Protein AF-A0A562MYJ6-F1 (afdb_monomer_lite)

Structure (mmCIF, N/CA/C/O backbone):
data_AF-A0A562MYJ6-F1
#
_entry.id   AF-A0A562MYJ6-F1
#
loop_
_atom_site.group_PDB
_atom_site.id
_atom_site.type_symbol
_atom_site.label_atom_id
_atom_site.label_alt_id
_atom_site.label_comp_id
_atom_site.label_asym_id
_atom_site.label_entity_id
_atom_site.label_seq_id
_atom_site.pdbx_PDB_ins_code
_atom_site.Cartn_x
_atom_site.Cartn_y
_atom_site.Cartn_z
_atom_site.occupancy
_atom_site.B_iso_or_equiv
_atom_site.auth_seq_id
_atom_site.auth_comp_id
_atom_site.auth_asym_id
_atom_site.auth_atom_id
_atom_site.pdbx_PDB_model_num
ATOM 1 N N . MET A 1 1 ? 2.271 36.063 12.927 1.00 36.62 1 MET A N 1
ATOM 2 C CA . MET A 1 1 ? 1.738 34.799 13.476 1.00 36.62 1 MET A CA 1
ATOM 3 C C . MET A 1 1 ? 0.434 34.510 12.759 1.00 36.62 1 MET A C 1
ATOM 5 O O . MET A 1 1 ? -0.581 35.083 13.118 1.00 36.62 1 MET A O 1
ATOM 9 N N . HIS A 1 2 ? 0.480 33.736 11.676 1.00 41.91 2 HIS A N 1
ATOM 10 C CA . HIS A 1 2 ? -0.734 33.293 10.995 1.00 41.91 2 HIS A CA 1
ATOM 11 C C . HIS A 1 2 ? -1.043 31.889 11.505 1.00 41.91 2 HIS A C 1
ATOM 13 O O . HIS A 1 2 ? -0.419 30.916 11.090 1.00 41.91 2 HIS A O 1
ATOM 19 N N . LEU A 1 3 ? -1.948 31.830 12.478 1.00 43.00 3 LEU A N 1
ATOM 20 C CA . LEU A 1 3 ? -2.601 30.603 12.906 1.00 43.00 3 LEU A CA 1
ATOM 21 C C . LEU A 1 3 ? -3.521 30.179 11.753 1.00 43.00 3 LEU A C 1
ATOM 23 O O . LEU A 1 3 ? -4.530 30.833 11.505 1.00 43.00 3 LEU A O 1
ATOM 27 N N . TRP A 1 4 ? -3.157 29.133 11.019 1.00 32.69 4 TRP A N 1
ATOM 28 C CA . TRP A 1 4 ? -4.098 28.436 10.146 1.00 32.69 4 TRP A CA 1
ATOM 29 C C . TRP A 1 4 ? -4.594 27.219 10.913 1.00 32.69 4 TRP A C 1
ATOM 31 O O . TRP A 1 4 ? -3.950 26.175 10.942 1.00 32.69 4 TRP A O 1
ATOM 41 N N . ILE A 1 5 ? -5.719 27.403 11.601 1.00 51.78 5 ILE A N 1
ATOM 42 C CA . ILE A 1 5 ? -6.539 26.296 12.079 1.00 51.78 5 ILE A CA 1
ATOM 43 C C . ILE A 1 5 ? -7.306 25.804 10.853 1.00 51.78 5 ILE A C 1
ATOM 45 O O . ILE A 1 5 ? -8.227 26.473 10.388 1.00 51.78 5 ILE A O 1
ATOM 49 N N . CYS A 1 6 ? -6.897 24.669 10.294 1.00 39.31 6 CYS A N 1
ATOM 50 C CA . CYS A 1 6 ? -7.710 23.958 9.318 1.00 39.31 6 CYS A CA 1
ATOM 51 C C . CYS A 1 6 ? -8.688 23.069 10.085 1.00 39.31 6 CYS A C 1
ATOM 53 O O . CYS A 1 6 ? -8.397 21.915 10.376 1.00 39.31 6 CYS A O 1
ATOM 55 N N . THR A 1 7 ? -9.842 23.633 10.434 1.00 57.84 7 THR A N 1
ATOM 56 C CA . THR A 1 7 ? -11.032 22.849 10.764 1.00 57.84 7 THR A CA 1
ATOM 57 C C . THR A 1 7 ? -11.623 22.349 9.447 1.00 57.84 7 THR A C 1
ATOM 59 O O . THR A 1 7 ? -12.024 23.162 8.614 1.00 57.84 7 THR A O 1
ATOM 62 N N . GLY A 1 8 ? -11.660 21.036 9.238 1.00 43.03 8 GLY A N 1
ATOM 63 C CA . GLY A 1 8 ? -12.262 20.410 8.062 1.00 43.03 8 GLY A CA 1
ATOM 64 C C . GLY A 1 8 ? -12.942 19.111 8.459 1.00 43.03 8 GLY A C 1
ATOM 65 O O . GLY A 1 8 ? -12.279 18.111 8.672 1.00 43.03 8 GLY A O 1
ATOM 66 N N . HIS A 1 9 ? -14.257 19.195 8.622 1.00 38.97 9 HIS A N 1
ATOM 67 C CA . HIS A 1 9 ? -15.178 18.131 9.000 1.00 38.97 9 HIS A CA 1
ATOM 68 C C . HIS A 1 9 ? -15.376 17.114 7.859 1.00 38.97 9 HIS A C 1
ATOM 70 O O . HIS A 1 9 ? -15.176 17.447 6.693 1.00 38.97 9 HIS A O 1
ATOM 76 N N . SER A 1 10 ? -15.780 15.910 8.268 1.00 59.06 10 SER A N 1
ATOM 77 C CA . SER A 1 10 ? -16.037 14.671 7.522 1.00 59.06 10 SER A CA 1
ATOM 78 C C . SER A 1 10 ? -16.933 14.763 6.278 1.00 59.06 10 SER A C 1
ATOM 80 O O . SER A 1 10 ? -17.692 15.715 6.110 1.00 59.06 10 SER A O 1
ATOM 82 N N . GLU A 1 11 ? -16.872 13.663 5.507 1.00 52.97 11 GLU A N 1
ATOM 83 C CA . GLU A 1 11 ? -17.720 13.257 4.369 1.00 52.97 11 GLU A CA 1
ATOM 84 C C . GLU A 1 11 ? -17.392 14.040 3.083 1.00 52.97 11 GLU A C 1
ATOM 86 O O . GLU A 1 11 ? -17.541 15.249 3.011 1.00 52.97 11 GLU A O 1
ATOM 91 N N . GLU A 1 12 ? -16.830 13.461 2.016 1.00 40.19 12 GLU A N 1
ATOM 92 C CA . GLU A 1 12 ? -17.223 12.271 1.257 1.00 40.19 12 GLU A CA 1
ATOM 93 C C . GLU A 1 12 ? -15.948 11.664 0.610 1.00 40.19 12 GLU A C 1
ATOM 95 O O . GLU A 1 12 ? -15.282 12.345 -0.175 1.00 40.19 12 GLU A O 1
ATOM 100 N N . VAL A 1 13 ? -15.576 10.404 0.901 1.00 49.41 13 VAL A N 1
ATOM 101 C CA . VAL A 1 13 ? -14.359 9.752 0.348 1.00 49.41 13 VAL A CA 1
ATOM 102 C C . VAL A 1 13 ? -14.589 9.359 -1.118 1.00 49.41 13 VAL A C 1
ATOM 104 O O . VAL A 1 13 ? -14.776 8.202 -1.489 1.00 49.41 13 VAL A O 1
ATOM 107 N N . GLY A 1 14 ? -14.654 10.366 -1.981 1.00 43.88 14 GLY A N 1
ATOM 108 C CA . GLY A 1 14 ? -14.766 10.220 -3.422 1.00 43.88 14 GLY A CA 1
ATOM 109 C C . GLY A 1 14 ? -13.388 10.284 -4.065 1.00 43.88 14 GLY A C 1
ATOM 110 O O . GLY A 1 14 ? -12.648 11.227 -3.809 1.00 43.88 14 GLY A O 1
ATOM 111 N N . ASP A 1 15 ? -13.096 9.308 -4.933 1.00 50.69 15 ASP A N 1
ATOM 112 C CA . ASP A 1 15 ? -12.079 9.172 -6.010 1.00 50.69 15 ASP A CA 1
ATOM 113 C C . ASP A 1 15 ? -11.126 10.360 -6.334 1.00 50.69 15 ASP A C 1
ATOM 115 O O . ASP A 1 15 ? -9.982 10.163 -6.746 1.00 50.69 15 ASP A O 1
ATOM 119 N N . LYS A 1 16 ? -11.572 11.601 -6.131 1.00 47.69 16 LYS A N 1
ATOM 120 C CA . LYS A 1 16 ? -10.838 12.859 -6.287 1.00 47.69 16 LYS A CA 1
ATOM 121 C C . LYS A 1 16 ? -9.634 13.003 -5.350 1.00 47.69 16 LYS A C 1
ATOM 123 O O . LYS A 1 16 ? -8.629 13.553 -5.799 1.00 47.69 16 LYS A O 1
ATOM 128 N N . ASP A 1 17 ? -9.696 12.511 -4.112 1.00 54.03 17 ASP A N 1
ATOM 129 C CA . ASP A 1 17 ? -8.593 12.702 -3.153 1.00 54.03 17 ASP A CA 1
ATOM 130 C C . ASP A 1 17 ? -7.374 11.824 -3.484 1.00 54.03 17 ASP A C 1
ATOM 132 O O . ASP A 1 17 ? -6.219 12.253 -3.417 1.00 54.03 17 ASP A O 1
ATOM 136 N N . LEU A 1 18 ? -7.629 10.641 -4.054 1.00 54.50 18 LEU A N 1
ATOM 137 C CA . LEU A 1 18 ? -6.587 9.715 -4.494 1.00 54.50 18 LEU A CA 1
ATOM 138 C C . LEU A 1 18 ? -5.618 10.380 -5.495 1.00 54.50 18 LEU A C 1
ATOM 140 O O . LEU A 1 18 ? -4.405 10.192 -5.401 1.00 54.50 18 LEU A O 1
ATOM 144 N N . LYS A 1 19 ? -6.128 11.229 -6.409 1.00 53.31 19 LYS A N 1
ATOM 145 C CA . LYS A 1 19 ? -5.313 12.011 -7.369 1.00 53.31 19 LYS A CA 1
ATOM 146 C C . LYS A 1 19 ? -4.329 12.969 -6.703 1.00 53.31 19 LYS A C 1
ATOM 148 O O . LYS A 1 19 ? -3.282 13.229 -7.291 1.00 53.31 19 LYS A O 1
ATOM 153 N N . ARG A 1 20 ? -4.636 13.479 -5.510 1.00 54.81 20 ARG A N 1
ATOM 154 C CA . ARG A 1 20 ? -3.765 14.404 -4.777 1.00 54.81 20 ARG A CA 1
ATOM 155 C C . ARG A 1 20 ? -2.613 13.661 -4.094 1.00 54.81 20 ARG A C 1
ATOM 157 O O . ARG A 1 20 ? -1.480 14.134 -4.143 1.00 54.81 20 ARG A O 1
ATOM 164 N N . TYR A 1 21 ? -2.876 12.463 -3.569 1.00 56.94 21 TYR A N 1
ATOM 165 C CA . TYR A 1 21 ? -1.861 11.597 -2.955 1.00 56.94 21 TYR A CA 1
ATOM 166 C C . TYR A 1 21 ? -0.907 10.937 -3.964 1.00 56.94 21 TYR A C 1
ATOM 168 O O . TYR A 1 21 ? 0.255 10.700 -3.638 1.00 56.94 21 TYR A O 1
ATOM 176 N N . PHE A 1 22 ? -1.341 10.694 -5.207 1.00 59.81 22 PHE A N 1
ATOM 177 C CA . PHE A 1 22 ? -0.503 10.066 -6.244 1.00 59.81 22 PHE A CA 1
ATOM 178 C C . PHE A 1 22 ? 0.761 10.851 -6.633 1.00 59.81 22 PHE A C 1
ATOM 180 O O . PHE A 1 22 ? 1.640 10.274 -7.269 1.00 59.81 22 PHE A O 1
ATOM 187 N N . CYS A 1 23 ? 0.852 12.146 -6.315 1.00 54.00 23 CYS A N 1
ATOM 188 C CA . CYS A 1 23 ? 1.920 13.012 -6.823 1.00 54.00 23 CYS A CA 1
ATOM 189 C C . CYS A 1 23 ? 3.117 13.175 -5.865 1.00 54.00 23 CYS A C 1
ATOM 191 O O . CYS A 1 23 ? 4.164 13.643 -6.305 1.00 54.00 23 CYS A O 1
ATOM 193 N N . GLY A 1 24 ? 2.978 12.842 -4.577 1.00 65.50 24 GLY A N 1
ATOM 194 C CA . GLY A 1 24 ? 3.958 13.260 -3.563 1.00 65.50 24 GLY A CA 1
ATOM 195 C C . GLY A 1 24 ? 4.741 12.154 -2.863 1.00 65.50 24 GLY A C 1
ATOM 196 O O . GLY A 1 24 ? 5.853 12.421 -2.434 1.00 65.50 24 GLY A O 1
ATOM 197 N N . MET A 1 25 ? 4.177 10.951 -2.729 1.00 80.56 25 MET A N 1
ATOM 198 C CA . MET A 1 25 ? 4.713 9.928 -1.824 1.00 80.56 25 MET A CA 1
ATOM 199 C C . MET A 1 25 ? 5.362 8.770 -2.582 1.00 80.56 25 MET A C 1
ATOM 201 O O . MET A 1 25 ? 4.758 8.215 -3.504 1.00 80.56 25 MET A O 1
ATOM 205 N N . THR A 1 26 ? 6.568 8.376 -2.175 1.00 88.19 26 THR A N 1
ATOM 206 C CA . THR A 1 26 ? 7.263 7.196 -2.711 1.00 88.19 26 THR A CA 1
ATOM 207 C C . THR A 1 26 ? 6.893 5.916 -1.947 1.00 88.19 26 THR A C 1
ATOM 209 O O . THR A 1 26 ? 6.407 5.979 -0.811 1.00 88.19 26 THR A O 1
ATOM 212 N N . PRO A 1 27 ? 7.104 4.720 -2.534 1.00 88.69 27 PRO A N 1
ATOM 213 C CA . PRO A 1 27 ? 6.920 3.458 -1.820 1.00 88.69 27 PRO A CA 1
ATOM 214 C C . PRO A 1 27 ? 7.734 3.349 -0.535 1.00 88.69 27 PRO A C 1
ATOM 216 O O . PRO A 1 27 ? 7.232 2.825 0.457 1.00 88.69 27 PRO A O 1
ATOM 219 N N . GLU A 1 28 ? 8.961 3.863 -0.540 1.00 89.31 28 GLU A N 1
ATOM 220 C CA . GLU A 1 28 ? 9.856 3.842 0.611 1.00 89.31 28 GLU A CA 1
ATOM 221 C C . GLU A 1 28 ? 9.313 4.710 1.751 1.00 89.31 28 GLU A C 1
ATOM 223 O O . GLU A 1 28 ? 9.237 4.250 2.890 1.00 89.31 28 GLU A O 1
ATOM 228 N N . GLU A 1 29 ? 8.862 5.930 1.448 1.00 89.50 29 GLU A N 1
ATOM 229 C CA . GLU A 1 29 ? 8.255 6.832 2.435 1.00 89.50 29 GLU A CA 1
ATOM 230 C C . GLU A 1 29 ? 6.998 6.217 3.054 1.00 89.50 29 GLU A C 1
ATOM 232 O O . GLU A 1 29 ? 6.809 6.255 4.271 1.00 89.50 29 GLU A O 1
ATOM 237 N N . LEU A 1 30 ? 6.156 5.592 2.225 1.00 89.56 30 LEU A N 1
ATOM 238 C CA . LEU A 1 30 ? 4.946 4.924 2.692 1.00 89.56 30 LEU A CA 1
ATOM 239 C C . LEU A 1 30 ? 5.270 3.714 3.582 1.00 89.56 30 LEU A C 1
ATOM 241 O O . LEU A 1 30 ? 4.588 3.466 4.577 1.00 89.56 30 LEU A O 1
ATOM 245 N N . GLN A 1 31 ? 6.323 2.966 3.255 1.00 90.56 31 GLN A N 1
ATOM 246 C CA . GLN A 1 31 ? 6.782 1.854 4.080 1.00 90.56 31 GLN A CA 1
ATOM 247 C C . GLN A 1 31 ? 7.291 2.338 5.441 1.00 90.56 31 GLN A C 1
ATOM 249 O O . GLN A 1 31 ? 6.922 1.758 6.463 1.00 90.56 31 GLN A O 1
ATOM 254 N N . GLN A 1 32 ? 8.085 3.412 5.474 1.00 90.56 32 GLN A N 1
ATOM 255 C CA . GLN A 1 32 ? 8.549 4.008 6.728 1.00 90.56 32 GLN A CA 1
ATOM 256 C C . GLN A 1 32 ? 7.387 4.541 7.571 1.00 90.56 32 GLN A C 1
ATOM 258 O O . GLN A 1 32 ? 7.380 4.343 8.784 1.00 90.56 32 GLN A O 1
ATOM 263 N N . TYR A 1 33 ? 6.381 5.153 6.939 1.00 89.88 33 TYR A N 1
ATOM 264 C CA . TYR A 1 33 ? 5.163 5.587 7.621 1.00 89.88 33 TYR A CA 1
ATOM 265 C C . TYR A 1 33 ? 4.495 4.418 8.359 1.00 89.88 33 TYR A C 1
ATOM 267 O O . TYR A 1 33 ? 4.283 4.497 9.569 1.00 89.88 33 TYR A O 1
ATOM 275 N N . PHE A 1 34 ? 4.256 3.298 7.670 1.00 90.25 34 PHE A N 1
ATOM 276 C CA . PHE A 1 34 ? 3.651 2.112 8.281 1.00 90.25 34 PHE A CA 1
ATOM 277 C C . PHE A 1 34 ? 4.520 1.467 9.365 1.00 90.25 34 PHE A C 1
ATOM 279 O O . PHE A 1 34 ? 3.982 0.923 10.320 1.00 90.25 34 PHE A O 1
ATOM 286 N N . GLN A 1 35 ? 5.848 1.544 9.255 1.00 89.12 35 GLN A N 1
ATOM 287 C CA . GLN A 1 35 ? 6.763 1.065 10.299 1.00 89.12 35 GLN A CA 1
ATOM 288 C C . GLN A 1 35 ? 6.793 1.971 11.534 1.00 89.12 35 GLN A C 1
ATOM 290 O O . GLN A 1 35 ? 7.113 1.506 12.623 1.00 89.12 35 GLN A O 1
ATOM 295 N N . SER A 1 36 ? 6.498 3.262 11.367 1.00 89.25 36 SER A N 1
ATOM 296 C CA . SER A 1 36 ? 6.473 4.232 12.468 1.00 89.25 36 SER A CA 1
ATOM 297 C C . SER A 1 36 ? 5.156 4.244 13.249 1.00 89.25 36 SER A C 1
ATOM 299 O O . SER A 1 36 ? 5.080 4.865 14.308 1.00 89.25 36 SER A O 1
ATOM 301 N N . LYS A 1 37 ? 4.120 3.584 12.722 1.00 86.38 37 LYS A N 1
ATOM 302 C CA . LYS A 1 37 ? 2.768 3.536 13.281 1.00 86.38 37 LYS A CA 1
ATOM 303 C C . LYS A 1 37 ? 2.501 2.194 13.957 1.00 86.38 37 LYS A C 1
ATOM 305 O O . LYS A 1 37 ? 2.992 1.159 13.512 1.00 86.38 37 LYS A O 1
ATOM 310 N N . ASP A 1 38 ? 1.675 2.218 15.000 1.00 85.69 38 ASP A N 1
ATOM 311 C CA . ASP A 1 38 ? 1.115 0.996 15.574 1.00 85.69 38 ASP A CA 1
ATOM 312 C C . ASP A 1 38 ? -0.077 0.568 14.712 1.00 85.69 38 ASP A C 1
ATOM 314 O O . ASP A 1 38 ? -1.081 1.274 14.606 1.00 85.69 38 ASP A O 1
ATOM 318 N N . LEU A 1 39 ? 0.091 -0.533 13.984 1.00 87.56 39 LEU A N 1
ATOM 319 C CA . LEU A 1 39 ? -0.886 -0.989 13.004 1.00 87.56 39 LEU A CA 1
ATOM 320 C C . LEU A 1 39 ? -1.836 -2.004 13.645 1.00 87.56 39 LEU A C 1
ATOM 322 O O . LEU A 1 39 ? -1.361 -2.964 14.256 1.00 87.56 39 LEU A O 1
ATOM 326 N N . PRO A 1 40 ? -3.160 -1.868 13.452 1.00 87.81 40 PRO A N 1
ATOM 327 C CA . PRO A 1 40 ? -4.110 -2.824 13.996 1.00 87.81 40 PRO A CA 1
ATOM 328 C C . PRO A 1 40 ? -3.965 -4.189 13.311 1.00 87.81 40 PRO A C 1
ATOM 330 O O . PRO A 1 40 ? -3.515 -4.284 12.168 1.00 87.81 40 PRO A O 1
ATOM 333 N N . GLU A 1 41 ? -4.410 -5.252 13.984 1.00 85.94 41 GLU A N 1
ATOM 334 C CA . GLU A 1 41 ? -4.466 -6.594 13.386 1.00 85.94 41 GLU A CA 1
ATOM 335 C C . GLU A 1 41 ? -5.379 -6.603 12.152 1.00 85.94 41 GLU A C 1
ATOM 337 O O . GLU A 1 41 ? -5.015 -7.149 11.110 1.00 85.94 41 GLU A O 1
ATOM 342 N N . SER A 1 42 ? -6.514 -5.896 12.239 1.00 86.62 42 SER A N 1
ATOM 343 C CA . SER A 1 42 ? -7.451 -5.712 11.136 1.00 86.62 42 SER A CA 1
ATOM 344 C C . SER A 1 42 ? -7.904 -4.259 10.960 1.00 86.62 42 SER A C 1
ATOM 346 O O . SER A 1 42 ? -8.106 -3.521 11.926 1.00 86.62 42 SER A O 1
ATOM 348 N N . LEU A 1 43 ? -8.094 -3.843 9.707 1.00 86.62 43 LEU A N 1
ATOM 349 C CA 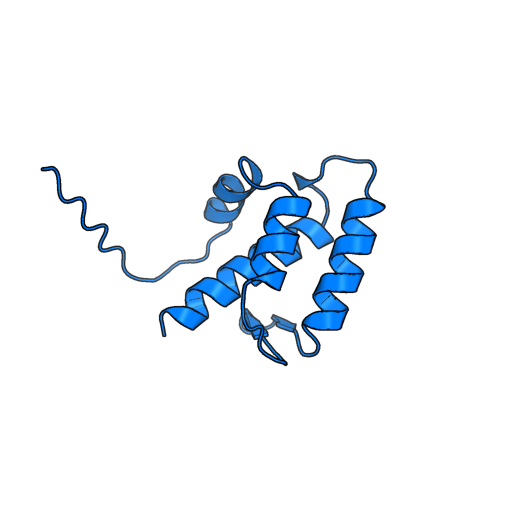. LEU A 1 43 ? -8.586 -2.520 9.329 1.00 86.62 43 LEU A CA 1
ATOM 350 C C . LEU A 1 43 ? -9.691 -2.646 8.282 1.00 86.62 43 LEU A C 1
ATOM 352 O O . LEU A 1 43 ? -9.510 -3.270 7.238 1.00 86.62 43 LEU A O 1
ATOM 356 N N . GLU A 1 44 ? -10.829 -2.017 8.548 1.00 86.06 44 GLU A N 1
ATOM 357 C CA . GLU A 1 44 ? -11.865 -1.809 7.542 1.00 86.06 44 GLU A CA 1
ATOM 358 C C . GLU A 1 44 ? -11.502 -0.566 6.729 1.00 86.06 44 GLU A C 1
ATOM 360 O O . GLU A 1 44 ? -11.322 0.507 7.299 1.00 86.06 44 GLU A O 1
ATOM 365 N N . ILE A 1 45 ? -11.334 -0.734 5.417 1.00 81.50 45 ILE A N 1
ATOM 366 C CA . ILE A 1 45 ? -11.032 0.362 4.488 1.00 81.50 45 ILE A CA 1
ATOM 367 C C . ILE A 1 45 ? -12.340 0.991 3.992 1.00 81.50 45 ILE A C 1
ATOM 369 O O . ILE A 1 45 ? -12.427 2.203 3.843 1.00 81.50 45 ILE A O 1
ATOM 373 N N . GLN A 1 46 ? -13.342 0.157 3.697 1.00 77.44 46 GLN A N 1
ATOM 374 C CA . GLN A 1 46 ? -14.699 0.527 3.272 1.00 77.44 46 GLN A CA 1
ATOM 375 C C . GLN A 1 46 ? -15.675 -0.560 3.763 1.00 77.44 46 GLN A C 1
ATOM 377 O O . GLN A 1 46 ? -15.224 -1.666 4.053 1.00 77.44 46 GLN A O 1
ATOM 382 N N . GLN A 1 47 ? -16.988 -0.296 3.769 1.00 74.12 47 GLN A N 1
ATOM 383 C CA . GLN A 1 47 ? -18.019 -1.246 4.242 1.00 74.12 47 GLN A CA 1
ATOM 384 C C . GLN A 1 47 ? -17.894 -2.671 3.665 1.00 74.12 47 GLN A C 1
ATOM 386 O O . GLN A 1 47 ? -18.135 -3.641 4.373 1.00 74.12 47 GLN A O 1
ATOM 391 N N . ASP A 1 48 ? -17.475 -2.812 2.404 1.00 75.94 48 ASP A N 1
ATOM 392 C CA . ASP A 1 48 ? -17.292 -4.116 1.744 1.00 75.94 48 ASP A CA 1
ATOM 393 C C . ASP A 1 48 ? -15.825 -4.591 1.694 1.00 75.94 48 ASP A C 1
ATOM 395 O O . ASP A 1 48 ? -15.504 -5.598 1.058 1.00 75.94 48 ASP A O 1
ATOM 399 N N . MET A 1 49 ? -14.891 -3.854 2.304 1.00 78.44 49 MET A N 1
ATOM 400 C CA . MET A 1 49 ? -13.454 -4.096 2.179 1.00 78.44 49 MET A CA 1
ATOM 401 C C . MET A 1 49 ? -12.740 -4.034 3.529 1.00 78.44 49 MET A C 1
ATOM 403 O O . MET A 1 49 ? -12.338 -2.966 3.992 1.00 78.44 49 MET A O 1
ATOM 407 N N . GLN A 1 50 ? -12.482 -5.213 4.096 1.00 85.62 50 GLN A N 1
ATOM 408 C CA . GLN A 1 50 ? -11.735 -5.392 5.339 1.00 85.62 50 GLN A CA 1
ATOM 409 C C . GLN A 1 50 ? -10.401 -6.110 5.099 1.00 85.62 50 GLN A C 1
ATOM 411 O O . GLN A 1 50 ? -10.317 -7.102 4.373 1.00 85.62 50 GLN A O 1
ATOM 416 N N . VAL A 1 51 ? -9.344 -5.605 5.729 1.00 88.25 51 VAL A N 1
ATOM 417 C CA . VAL A 1 51 ? -8.023 -6.230 5.804 1.00 88.25 51 VAL A CA 1
ATOM 418 C C . VAL A 1 51 ? -7.901 -6.883 7.173 1.00 88.25 51 VAL A C 1
ATOM 420 O O . VAL A 1 51 ? -7.933 -6.179 8.170 1.00 88.25 51 VAL A O 1
ATOM 423 N N . PHE A 1 52 ? -7.767 -8.209 7.232 1.00 85.44 52 PHE A N 1
ATOM 424 C CA . PHE A 1 52 ? -7.669 -8.964 8.495 1.00 85.44 52 PHE A CA 1
ATOM 425 C C . PHE A 1 52 ? -6.240 -9.257 8.955 1.00 85.44 52 PHE A C 1
ATOM 427 O O . PHE A 1 52 ? -6.036 -9.597 10.109 1.00 85.44 52 PHE A O 1
ATOM 434 N N . ASP A 1 53 ? -5.275 -9.195 8.040 1.00 88.44 53 ASP A N 1
ATOM 435 C CA . ASP A 1 53 ? -3.865 -9.459 8.320 1.00 88.44 53 ASP A CA 1
ATOM 436 C C . ASP A 1 53 ? -3.055 -8.330 7.692 1.00 88.44 53 ASP A C 1
ATOM 438 O O . ASP A 1 53 ? -2.615 -8.401 6.537 1.00 88.44 53 ASP A O 1
ATOM 442 N N . VAL A 1 54 ? -2.955 -7.228 8.437 1.00 90.69 54 VAL A N 1
ATOM 443 C CA . VAL A 1 54 ? -2.325 -5.995 7.957 1.00 90.69 54 VAL A CA 1
ATOM 444 C C . VAL A 1 54 ? -0.863 -6.230 7.594 1.00 90.69 54 VAL A C 1
ATOM 446 O O . VAL A 1 54 ? -0.423 -5.808 6.526 1.00 90.69 54 VAL A O 1
ATOM 449 N N . GLN A 1 55 ? -0.111 -6.961 8.417 1.00 90.25 55 GLN A N 1
ATOM 450 C CA . GLN A 1 55 ? 1.312 -7.213 8.171 1.00 90.25 55 GLN A CA 1
ATOM 451 C C . GLN A 1 55 ? 1.534 -7.993 6.871 1.00 90.25 55 GLN A C 1
ATOM 453 O O . GLN A 1 55 ? 2.370 -7.618 6.036 1.00 90.25 55 GLN A O 1
ATOM 458 N N . ARG A 1 56 ? 0.745 -9.049 6.642 1.00 90.69 56 ARG A N 1
ATOM 459 C CA . ARG A 1 56 ? 0.816 -9.826 5.402 1.00 90.69 56 ARG A CA 1
ATOM 460 C C . ARG A 1 56 ? 0.326 -9.033 4.198 1.00 90.69 56 ARG A C 1
ATOM 462 O O . ARG A 1 56 ? 0.916 -9.146 3.117 1.00 90.69 56 ARG A O 1
ATOM 4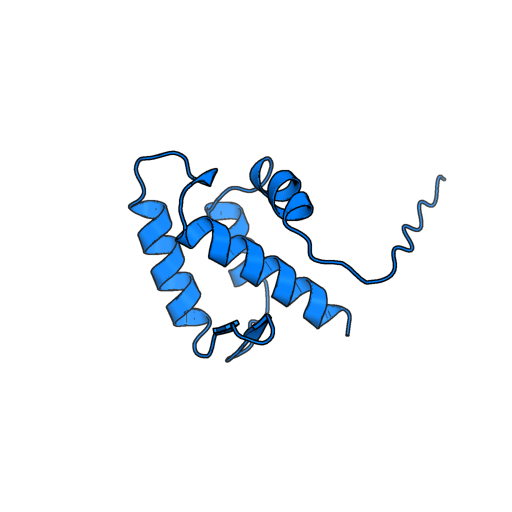69 N N . PHE A 1 57 ? -0.721 -8.230 4.371 1.00 91.88 57 PHE A N 1
ATOM 470 C CA . PHE A 1 57 ? -1.240 -7.341 3.336 1.00 91.88 57 PHE A CA 1
ATOM 471 C C . PHE A 1 57 ? -0.184 -6.326 2.887 1.00 91.88 57 PHE A C 1
ATOM 473 O O . PHE A 1 57 ? 0.069 -6.220 1.684 1.00 91.88 57 PHE A O 1
ATOM 480 N N . LEU A 1 58 ? 0.469 -5.636 3.828 1.00 92.06 58 LEU A N 1
ATOM 481 C CA . LEU A 1 58 ? 1.528 -4.671 3.538 1.00 92.06 58 LEU A CA 1
ATOM 482 C C . LEU A 1 58 ? 2.697 -5.356 2.827 1.00 92.06 58 LEU A C 1
ATOM 484 O O . LEU A 1 58 ? 3.067 -4.944 1.729 1.00 92.06 58 LEU A O 1
ATOM 488 N N . SER A 1 59 ? 3.205 -6.458 3.385 1.00 92.00 59 SER A N 1
ATOM 489 C CA . SER A 1 59 ? 4.329 -7.213 2.812 1.00 92.00 59 SER A CA 1
ATOM 490 C C . SER A 1 59 ? 4.054 -7.638 1.367 1.00 92.00 59 SER A C 1
ATOM 492 O O . SER A 1 59 ? 4.850 -7.380 0.466 1.00 92.00 59 SER A O 1
ATOM 494 N N . THR A 1 60 ? 2.885 -8.235 1.119 1.00 93.12 60 THR A N 1
ATOM 495 C CA . THR A 1 60 ? 2.482 -8.690 -0.222 1.00 93.12 60 THR A CA 1
ATOM 496 C C . THR A 1 60 ? 2.320 -7.515 -1.186 1.00 93.12 60 THR A C 1
ATOM 498 O O . THR A 1 60 ? 2.748 -7.578 -2.340 1.00 93.12 60 THR A O 1
ATOM 501 N N . SER A 1 61 ? 1.722 -6.421 -0.714 1.00 91.94 61 SER A N 1
ATOM 502 C CA . SER A 1 61 ? 1.485 -5.234 -1.532 1.00 91.94 61 SER A CA 1
ATOM 503 C C . SER A 1 61 ? 2.794 -4.557 -1.935 1.00 91.94 61 SER A C 1
ATOM 505 O O . SER A 1 61 ? 2.951 -4.234 -3.111 1.00 91.94 61 SER A O 1
ATOM 507 N N . PHE A 1 62 ? 3.758 -4.423 -1.018 1.00 92.44 62 PHE A N 1
ATOM 508 C CA . PHE A 1 62 ? 5.082 -3.873 -1.320 1.00 92.44 62 PHE A CA 1
ATOM 509 C C . PHE A 1 62 ? 5.891 -4.766 -2.263 1.00 92.44 62 PHE A C 1
ATOM 511 O O . PHE A 1 62 ? 6.527 -4.247 -3.176 1.00 92.44 62 PHE A O 1
ATOM 518 N N . ILE A 1 63 ? 5.806 -6.097 -2.135 1.00 92.56 63 ILE A N 1
ATOM 519 C CA . ILE A 1 63 ? 6.419 -7.020 -3.107 1.00 92.56 63 ILE A CA 1
ATOM 520 C C . ILE A 1 63 ? 5.850 -6.766 -4.506 1.00 92.56 63 ILE A C 1
ATOM 522 O O . ILE A 1 63 ? 6.597 -6.621 -5.471 1.00 92.56 63 ILE A O 1
ATOM 526 N N . HIS A 1 64 ? 4.525 -6.669 -4.633 1.00 90.94 64 HIS A N 1
ATOM 527 C CA . HIS A 1 64 ? 3.887 -6.405 -5.922 1.00 90.94 64 HIS A CA 1
ATOM 528 C C . HIS A 1 64 ? 4.254 -5.029 -6.488 1.00 90.94 64 HIS A C 1
ATOM 530 O O . HIS A 1 64 ? 4.433 -4.912 -7.697 1.00 90.94 64 HIS A O 1
ATOM 536 N N . VAL A 1 65 ? 4.384 -4.010 -5.633 1.00 91.12 65 VAL A N 1
ATOM 537 C CA . VAL A 1 65 ? 4.862 -2.677 -6.023 1.00 91.12 65 VAL A CA 1
ATOM 538 C C . VAL A 1 65 ? 6.304 -2.745 -6.528 1.00 91.12 65 VAL A C 1
ATOM 540 O O . VAL A 1 65 ? 6.573 -2.242 -7.613 1.00 91.12 65 VAL A O 1
ATOM 543 N N . GLY A 1 66 ? 7.205 -3.434 -5.823 1.00 88.44 66 GLY A N 1
ATOM 544 C CA . GLY A 1 66 ? 8.600 -3.598 -6.245 1.00 88.44 66 GLY A CA 1
ATOM 545 C C . GLY A 1 66 ? 8.766 -4.413 -7.534 1.00 88.44 66 GLY A C 1
ATOM 546 O O . GLY A 1 66 ? 9.682 -4.173 -8.316 1.00 88.44 66 GLY A O 1
ATOM 547 N N . LEU A 1 67 ? 7.855 -5.355 -7.802 1.00 91.88 67 LEU A N 1
ATOM 548 C CA . LEU A 1 67 ? 7.816 -6.116 -9.056 1.00 91.88 67 LEU A CA 1
ATOM 549 C C . LEU A 1 67 ? 7.151 -5.347 -10.211 1.00 91.88 67 LEU A C 1
ATOM 551 O O . LEU A 1 67 ? 7.241 -5.771 -11.370 1.00 91.88 67 LEU A O 1
ATOM 555 N N . TRP A 1 68 ? 6.465 -4.239 -9.927 1.00 89.50 68 TRP A N 1
ATOM 556 C CA . TRP A 1 68 ? 5.717 -3.482 -10.920 1.00 89.50 68 TRP A CA 1
ATOM 557 C C . TRP A 1 68 ? 6.650 -2.623 -11.775 1.00 89.50 68 TRP A C 1
ATOM 559 O O . TRP A 1 68 ? 7.210 -1.631 -11.329 1.00 89.50 68 TRP A O 1
ATOM 569 N N . LYS A 1 69 ? 6.786 -2.985 -13.053 1.00 85.81 69 LYS A N 1
ATOM 570 C CA . LYS A 1 69 ? 7.684 -2.303 -14.007 1.00 85.81 69 LYS A CA 1
ATOM 571 C C . LYS A 1 69 ? 7.033 -1.149 -14.781 1.00 85.81 69 LYS A C 1
ATOM 573 O O . LYS A 1 69 ? 7.638 -0.621 -15.709 1.00 85.81 69 LYS A O 1
ATOM 578 N N . LYS A 1 70 ? 5.770 -0.831 -14.490 1.00 88.06 70 LYS A N 1
ATOM 579 C CA . LYS A 1 70 ? 4.984 0.211 -15.178 1.00 88.06 70 LYS A CA 1
ATOM 580 C C . LYS A 1 70 ? 4.770 1.404 -14.243 1.00 88.06 70 LYS A C 1
ATOM 582 O O . LYS A 1 70 ? 5.276 1.413 -13.128 1.00 88.06 70 LYS A O 1
ATOM 587 N N . ASP A 1 71 ? 3.968 2.378 -14.676 1.00 84.56 71 ASP A N 1
ATOM 588 C CA . ASP A 1 71 ? 3.530 3.492 -13.830 1.00 84.56 71 ASP A CA 1
ATOM 589 C C . ASP A 1 71 ? 2.994 3.000 -12.484 1.00 84.56 71 ASP A C 1
ATOM 591 O O . ASP A 1 71 ? 2.015 2.244 -12.431 1.00 84.56 71 ASP A O 1
ATOM 595 N N . LEU A 1 72 ? 3.601 3.484 -11.404 1.00 83.62 72 LEU A N 1
ATOM 596 C CA . LEU A 1 72 ? 3.177 3.199 -10.038 1.00 83.62 72 LEU A CA 1
ATOM 597 C C . LEU A 1 72 ? 1.723 3.636 -9.799 1.00 83.62 72 LEU A C 1
ATOM 599 O O . LEU A 1 72 ? 0.964 2.933 -9.136 1.00 83.62 72 LEU A O 1
ATOM 603 N N . SER A 1 73 ? 1.292 4.726 -10.443 1.00 81.50 73 SER A N 1
ATOM 604 C CA . SER A 1 73 ? -0.085 5.233 -10.373 1.00 81.50 73 SER A CA 1
ATOM 605 C C . SER A 1 73 ? -1.143 4.259 -10.902 1.00 81.50 73 SER A C 1
ATOM 607 O O . SER A 1 73 ? -2.318 4.365 -10.561 1.00 81.50 73 SER A O 1
ATOM 609 N N . LYS A 1 74 ? -0.732 3.281 -11.716 1.00 84.00 74 LYS A N 1
ATOM 610 C CA . LYS A 1 74 ? -1.599 2.231 -12.266 1.00 84.00 74 LYS A CA 1
ATOM 611 C C . LYS A 1 74 ? -1.435 0.897 -11.539 1.00 84.00 74 LYS A C 1
ATOM 613 O O . LYS A 1 74 ? -2.076 -0.080 -11.922 1.00 84.00 74 LYS A O 1
ATOM 618 N N . CYS A 1 75 ? -0.567 0.823 -10.529 1.00 87.38 75 CYS A N 1
ATOM 619 C CA . CYS A 1 75 ? -0.362 -0.395 -9.763 1.00 87.38 75 CYS A CA 1
ATOM 620 C C . CYS A 1 75 ? -1.533 -0.593 -8.784 1.00 87.38 75 CYS A C 1
ATOM 622 O O . CYS A 1 75 ? -1.733 0.233 -7.890 1.00 87.38 75 CYS A O 1
ATOM 624 N N . PRO A 1 76 ? -2.301 -1.692 -8.890 1.00 87.56 76 PRO A N 1
ATOM 625 C CA . PRO A 1 76 ? -3.435 -1.930 -8.000 1.00 87.56 76 PRO A CA 1
ATOM 626 C C . PRO A 1 76 ? -3.000 -2.104 -6.540 1.00 87.56 76 PRO A C 1
ATOM 628 O O . PRO A 1 76 ? -3.720 -1.688 -5.636 1.00 87.56 76 PRO A O 1
ATOM 631 N N . SER A 1 77 ? -1.816 -2.676 -6.297 1.00 90.81 77 SER A N 1
ATOM 632 C CA . SER A 1 77 ? -1.259 -2.799 -4.946 1.00 90.81 77 SER A CA 1
ATOM 633 C C . SER A 1 77 ? -0.888 -1.439 -4.359 1.00 90.81 77 SER A C 1
ATOM 635 O O . SER A 1 77 ? -1.172 -1.192 -3.193 1.00 90.81 77 SER A O 1
ATOM 637 N N . TRP A 1 78 ? -0.337 -0.531 -5.172 1.00 89.81 78 TRP A N 1
ATOM 638 C CA . TRP A 1 78 ? -0.043 0.839 -4.747 1.00 89.81 78 TRP A CA 1
ATOM 639 C C . TRP A 1 78 ? -1.311 1.594 -4.347 1.00 89.81 78 TRP A C 1
ATOM 641 O O . TRP A 1 78 ? -1.393 2.160 -3.263 1.00 89.81 78 TRP A O 1
ATOM 651 N N . ILE A 1 79 ? -2.347 1.508 -5.182 1.00 87.69 79 ILE A N 1
ATOM 652 C CA . ILE A 1 79 ? -3.656 2.116 -4.915 1.00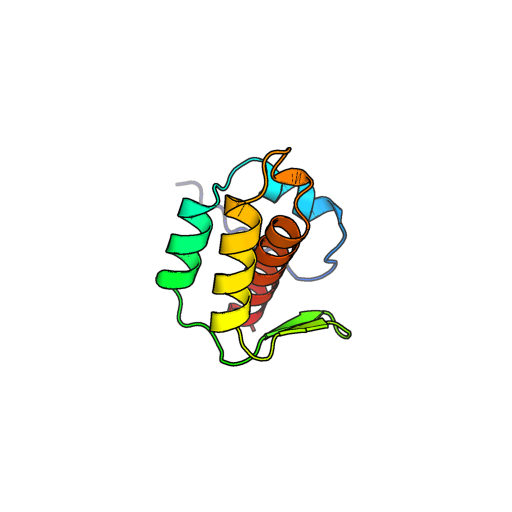 87.69 79 ILE A CA 1
ATOM 653 C C . ILE A 1 79 ? -4.237 1.625 -3.587 1.00 87.69 79 ILE A C 1
ATOM 655 O O . ILE A 1 79 ? -4.754 2.417 -2.804 1.00 87.69 79 ILE A O 1
ATOM 659 N N . ARG A 1 80 ? -4.154 0.317 -3.321 1.00 88.56 80 ARG A N 1
ATOM 660 C CA . ARG A 1 80 ? -4.659 -0.265 -2.072 1.00 88.56 80 ARG A CA 1
ATOM 661 C C . ARG A 1 80 ? -3.870 0.195 -0.852 1.00 88.56 80 ARG A C 1
ATOM 663 O O . ARG A 1 80 ? -4.489 0.435 0.175 1.00 88.56 80 ARG A O 1
ATOM 670 N N . LEU A 1 81 ? -2.549 0.334 -0.960 1.00 90.38 81 LEU A N 1
ATOM 671 C CA . LEU A 1 81 ? -1.717 0.852 0.129 1.00 90.38 81 LEU A CA 1
ATOM 672 C C . LEU A 1 81 ? -2.082 2.299 0.480 1.00 90.38 81 LEU A C 1
ATOM 674 O O . LEU A 1 81 ? -2.200 2.625 1.656 1.00 90.38 81 LEU A O 1
ATOM 678 N N . LEU A 1 82 ? -2.335 3.141 -0.526 1.00 88.31 82 LEU A N 1
ATOM 679 C CA . LEU A 1 82 ? -2.787 4.516 -0.300 1.00 88.31 82 LEU A CA 1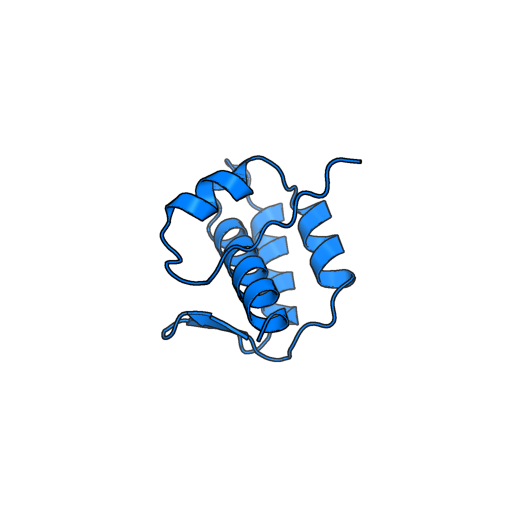
ATOM 680 C C . LEU A 1 82 ? -4.160 4.562 0.380 1.00 88.31 82 LEU A C 1
ATOM 682 O O . LEU A 1 82 ? -4.324 5.269 1.367 1.00 88.31 82 LEU A O 1
ATOM 686 N N . LYS A 1 83 ? -5.123 3.761 -0.092 1.00 86.62 83 LYS A N 1
ATOM 687 C CA . LYS A 1 83 ? -6.444 3.64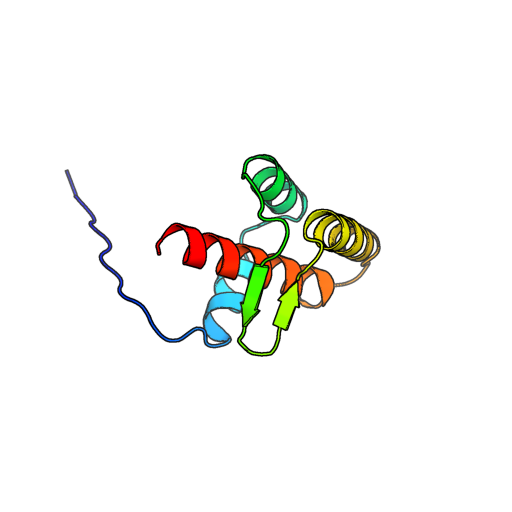9 0.554 1.00 86.62 83 LYS A CA 1
ATOM 688 C C . LYS A 1 83 ? -6.355 3.126 1.986 1.00 86.62 83 LYS A C 1
ATOM 690 O O . LYS A 1 83 ? -7.116 3.549 2.843 1.00 86.62 83 LYS A O 1
ATOM 695 N N . PHE A 1 84 ? -5.440 2.195 2.240 1.00 89.12 84 PHE A N 1
ATOM 696 C CA . PHE A 1 84 ? -5.203 1.670 3.578 1.00 89.12 84 PHE A CA 1
ATOM 697 C C . PHE A 1 84 ? -4.656 2.753 4.512 1.00 89.12 84 PHE A C 1
ATOM 699 O O . PHE A 1 84 ? -5.141 2.881 5.629 1.00 89.12 84 PHE A O 1
ATOM 706 N N . LYS A 1 85 ? -3.682 3.549 4.050 1.00 88.25 85 LYS A N 1
ATOM 707 C CA . LYS A 1 85 ? -3.163 4.697 4.804 1.00 88.25 85 LYS A CA 1
ATOM 708 C C . LYS A 1 85 ? -4.277 5.689 5.139 1.00 88.25 85 LYS A C 1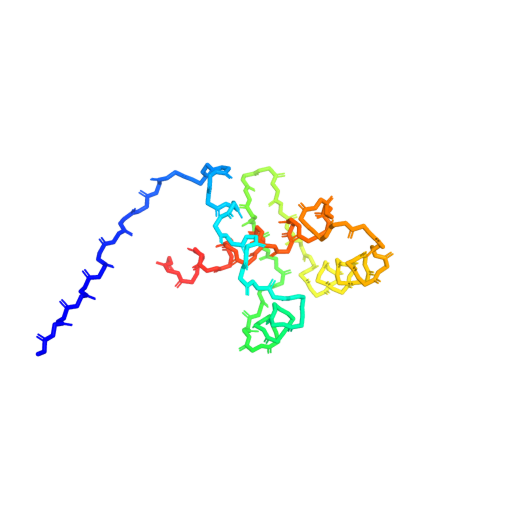
ATOM 710 O O . LYS A 1 85 ? -4.401 6.071 6.292 1.00 88.25 85 LYS A O 1
ATOM 715 N N . ASP A 1 86 ? -5.087 6.053 4.153 1.00 85.75 86 ASP A N 1
ATOM 716 C CA . ASP A 1 86 ? -6.213 6.969 4.337 1.00 85.75 86 ASP A CA 1
ATOM 717 C C . ASP A 1 86 ? -7.215 6.438 5.377 1.00 85.75 86 ASP A C 1
ATOM 719 O O . ASP A 1 86 ? -7.566 7.130 6.329 1.00 85.75 86 ASP A O 1
ATOM 723 N N . ALA A 1 87 ? -7.604 5.164 5.279 1.00 86.62 87 ALA A N 1
ATOM 724 C CA . ALA A 1 87 ? -8.477 4.534 6.268 1.00 86.62 87 ALA A CA 1
ATOM 725 C C . ALA A 1 87 ? -7.850 4.464 7.674 1.00 86.62 87 ALA A C 1
ATOM 727 O O . ALA A 1 87 ? -8.568 4.520 8.671 1.00 86.62 87 ALA A O 1
ATOM 728 N N . LEU A 1 88 ? -6.524 4.329 7.765 1.00 86.94 88 LEU A N 1
ATOM 729 C CA . LEU A 1 88 ? -5.802 4.316 9.036 1.00 86.94 88 LEU A CA 1
ATOM 730 C C . LEU A 1 88 ? -5.815 5.704 9.691 1.00 86.94 88 LEU A C 1
ATOM 732 O O . LEU A 1 88 ? -6.131 5.804 10.871 1.00 86.94 88 LEU A O 1
ATOM 736 N N . GLU A 1 89 ? -5.534 6.758 8.920 1.00 85.06 89 GLU A N 1
ATOM 737 C CA . GLU A 1 89 ? -5.556 8.148 9.397 1.00 85.06 89 GLU A CA 1
ATOM 738 C C . GLU A 1 89 ? -6.964 8.553 9.856 1.00 85.06 89 GLU A C 1
ATOM 740 O O . GLU A 1 89 ? -7.120 9.063 10.962 1.00 85.06 89 GLU A O 1
ATOM 745 N N . ASN A 1 90 ? -7.999 8.210 9.082 1.00 81.06 90 ASN A N 1
ATOM 746 C CA . ASN A 1 90 ? -9.392 8.482 9.453 1.00 81.06 90 ASN A CA 1
ATOM 747 C C . ASN A 1 90 ? -9.851 7.719 10.712 1.00 81.06 90 ASN A C 1
ATOM 749 O O . ASN A 1 90 ? -10.769 8.163 11.397 1.00 81.06 90 ASN A O 1
ATOM 753 N N . LYS A 1 91 ? -9.237 6.570 11.036 1.00 72.00 91 LYS A N 1
ATOM 754 C CA . LYS A 1 91 ? -9.521 5.845 12.286 1.00 72.00 91 LYS A CA 1
ATOM 755 C C . LYS A 1 91 ? -8.811 6.423 13.507 1.00 72.00 91 LYS A C 1
ATOM 757 O O . LYS A 1 91 ? -9.308 6.223 14.608 1.00 72.00 91 LYS A O 1
ATOM 762 N N . GLU A 1 92 ? -7.663 7.079 13.345 1.00 60.03 92 GLU A N 1
ATOM 763 C CA . GLU A 1 92 ? -6.960 7.722 14.466 1.00 60.03 92 GLU A CA 1
ATOM 764 C C . GLU A 1 92 ? -7.672 9.001 14.949 1.00 60.03 92 GLU A C 1
ATOM 766 O O . GLU A 1 92 ? -7.446 9.429 16.079 1.00 60.03 92 GLU A O 1
ATOM 771 N N . GLU A 1 93 ? -8.537 9.599 14.124 1.00 54.62 93 GLU A N 1
ATOM 772 C CA . GLU A 1 93 ? -9.327 10.794 14.466 1.00 54.62 93 GLU A CA 1
ATOM 773 C C . GLU A 1 93 ? -10.704 10.488 15.100 1.00 54.62 93 GLU A C 1
ATOM 775 O O . GLU A 1 93 ? -11.453 11.425 15.393 1.00 54.62 93 GLU A O 1
ATOM 780 N N . ALA A 1 94 ? -11.038 9.210 15.329 1.00 40.28 94 ALA A N 1
ATOM 781 C CA . ALA A 1 94 ? -12.330 8.753 15.863 1.00 40.28 94 ALA A CA 1
ATOM 782 C C . ALA A 1 94 ? -12.289 8.350 17.348 1.00 40.28 94 ALA A C 1
ATOM 784 O O . ALA A 1 94 ? -11.309 7.701 17.780 1.00 40.28 94 ALA A O 1
#

Secondary structure (DSSP, 8-state):
--------------TTTHHHHTTT--HHHHHHHHHHS---S-EEEETTEEES-HHHHHHHHHHHHHH--S-GGG-HHHHHHHHHHHHHHHHHT-

Sequence (94 aa):
MHLWICTGHSEEVGDKDLKRYFCGMTPEELQQYFQSKDLPESLEIQQDMQVFDVQRFLSTSFIHVGLWKKDLSKCPSWIRLLKFKDALENKEEA

Radius of gyration: 14.46 Å; chains: 1; bounding box: 28×45×31 Å

pLDDT: mean 76.37, std 18.0, range [32.69, 93.12]

InterPro domains:
  IPR054238 Domain of unknown function DUF6965 [PF22292] (25-90)

Foldseek 3Di:
DDDDPPDDDDDDPDPVVLVVVLPDDDLVNLVVVVVVDDDDCKFDLDPVDIDNHVVVLSVVLSVQCVVDPDRSSPRPSSSVSVSRVVRVVVVVVD

Organism: NCBI:txid459529